Protein AF-A0AAU8XNT9-F1 (afdb_monomer_lite)

Structure (mmCIF, N/CA/C/O backbone):
data_AF-A0AAU8XNT9-F1
#
_entry.id   AF-A0AAU8XNT9-F1
#
loop_
_atom_site.group_PDB
_atom_site.id
_atom_site.type_symbol
_atom_site.label_atom_id
_atom_site.label_alt_id
_atom_site.label_comp_id
_atom_site.label_asym_id
_atom_site.label_entity_id
_atom_site.label_seq_id
_atom_site.pdbx_PDB_ins_code
_atom_site.Cartn_x
_atom_site.Cartn_y
_atom_site.Cartn_z
_atom_site.occupancy
_atom_site.B_iso_or_equiv
_atom_site.auth_seq_id
_atom_site.auth_comp_id
_atom_site.auth_asym_id
_atom_site.auth_atom_id
_atom_site.pdbx_PDB_model_num
ATOM 1 N N . MET A 1 1 ? 5.528 27.886 -29.250 1.00 54.94 1 MET A N 1
ATOM 2 C CA . MET A 1 1 ? 6.694 27.036 -28.929 1.00 54.94 1 MET A CA 1
ATOM 3 C C . MET A 1 1 ? 6.339 25.604 -29.293 1.00 54.94 1 MET A C 1
ATOM 5 O O . MET A 1 1 ? 5.223 25.211 -28.968 1.00 54.94 1 MET A O 1
ATOM 9 N N . PRO A 1 2 ? 7.185 24.862 -30.024 1.00 61.12 2 PRO A N 1
ATOM 10 C CA . PRO A 1 2 ? 6.891 23.468 -30.343 1.00 61.12 2 PRO A CA 1
ATOM 11 C C . PRO A 1 2 ? 6.783 22.641 -29.053 1.00 61.12 2 PRO A C 1
ATOM 13 O O . PRO A 1 2 ? 7.570 22.830 -28.127 1.00 61.12 2 PRO A O 1
ATOM 16 N N . ASN A 1 3 ? 5.782 21.759 -28.991 1.00 76.44 3 ASN A N 1
ATOM 17 C CA . ASN A 1 3 ? 5.589 20.823 -27.884 1.00 76.44 3 ASN A CA 1
ATOM 18 C C . ASN A 1 3 ? 6.827 19.908 -27.780 1.00 76.44 3 ASN A C 1
ATOM 20 O O . ASN A 1 3 ? 7.344 19.455 -28.805 1.00 76.44 3 ASN A O 1
ATOM 24 N N . GLN A 1 4 ? 7.315 19.646 -26.563 1.00 70.81 4 GLN A N 1
ATOM 25 C CA . GLN A 1 4 ? 8.509 18.822 -26.326 1.00 70.81 4 GLN A CA 1
ATOM 26 C C . GLN A 1 4 ? 8.390 17.442 -26.988 1.00 70.81 4 GLN A C 1
ATOM 28 O O . GLN A 1 4 ? 9.361 16.943 -27.552 1.00 70.81 4 GLN A O 1
ATOM 33 N N . GLU A 1 5 ? 7.189 16.862 -27.014 1.00 70.19 5 GLU A N 1
ATOM 34 C CA . GLU A 1 5 ? 6.927 15.593 -27.702 1.00 70.19 5 GLU A CA 1
ATOM 35 C C . GLU A 1 5 ? 7.179 15.664 -29.213 1.00 70.19 5 GLU A C 1
ATOM 37 O O . GLU A 1 5 ? 7.707 14.722 -29.807 1.00 70.19 5 GLU A O 1
ATOM 42 N N . THR A 1 6 ? 6.835 16.788 -29.844 1.00 74.12 6 THR A N 1
ATOM 43 C CA . THR A 1 6 ? 7.053 17.002 -31.276 1.00 74.12 6 THR A CA 1
ATOM 44 C C . THR A 1 6 ? 8.546 17.087 -31.583 1.00 74.12 6 THR A C 1
ATOM 46 O O . THR A 1 6 ? 9.002 16.494 -32.556 1.00 74.12 6 THR A O 1
ATOM 49 N N . PHE A 1 7 ? 9.321 17.761 -30.728 1.00 79.19 7 PHE A N 1
ATOM 50 C CA . PHE A 1 7 ? 10.773 17.872 -30.880 1.00 79.19 7 PHE A CA 1
ATOM 51 C C . PHE A 1 7 ? 11.475 16.510 -30.744 1.00 79.19 7 PHE A C 1
ATOM 53 O O . PHE A 1 7 ? 12.279 16.140 -31.601 1.00 79.19 7 PHE A O 1
ATOM 60 N N . PHE A 1 8 ? 11.114 15.721 -29.726 1.00 73.56 8 PHE A N 1
ATOM 61 C CA . PHE A 1 8 ? 11.674 14.380 -29.522 1.00 73.56 8 PHE A CA 1
ATOM 62 C C . PHE A 1 8 ? 11.384 13.434 -30.691 1.00 73.56 8 PHE A C 1
ATOM 64 O O . PHE A 1 8 ? 12.275 12.705 -31.125 1.00 73.56 8 PHE A O 1
ATOM 71 N N . ARG A 1 9 ? 10.160 13.457 -31.234 1.00 72.50 9 ARG A N 1
ATOM 72 C CA . ARG A 1 9 ? 9.791 12.614 -32.383 1.00 72.50 9 ARG A CA 1
ATOM 73 C C . ARG A 1 9 ? 10.596 12.945 -33.636 1.00 72.50 9 ARG A C 1
ATOM 75 O O . ARG A 1 9 ? 11.012 12.030 -34.339 1.00 72.50 9 ARG A O 1
ATOM 82 N N . VAL A 1 10 ? 10.819 14.230 -33.909 1.00 79.19 10 VAL A N 1
ATOM 83 C CA . VAL A 1 10 ? 11.625 14.667 -35.060 1.00 79.19 10 VAL A CA 1
ATOM 84 C C . VAL A 1 10 ? 13.071 14.202 -34.895 1.00 79.19 10 VAL A C 1
ATOM 86 O O . VAL A 1 10 ? 13.599 13.535 -35.778 1.00 79.19 10 VAL A O 1
ATOM 89 N N . SER A 1 11 ? 13.657 14.428 -33.717 1.00 82.56 11 SER A N 1
ATOM 90 C CA . SER A 1 11 ? 15.035 14.027 -33.416 1.00 82.56 11 SER A CA 1
ATOM 91 C C . SER A 1 11 ? 15.273 12.512 -33.535 1.00 82.56 11 SER A C 1
ATOM 93 O O . SER A 1 11 ? 16.294 12.088 -34.075 1.00 82.56 11 SER A O 1
ATOM 95 N N . LEU A 1 12 ? 14.322 11.688 -33.081 1.00 82.88 12 LEU A N 1
ATOM 96 C CA . LEU A 1 12 ? 14.424 10.228 -33.166 1.00 82.88 12 LEU A CA 1
ATOM 97 C C . LEU A 1 12 ? 14.371 9.728 -34.619 1.00 82.88 12 LEU A C 1
ATOM 99 O O . LEU A 1 12 ? 15.148 8.859 -35.009 1.00 82.88 12 LEU A O 1
ATOM 103 N N . ASN A 1 13 ? 13.468 10.290 -35.425 1.00 86.06 13 ASN A N 1
ATOM 104 C CA . ASN A 1 13 ? 13.335 9.924 -36.834 1.00 86.06 13 ASN A CA 1
ATOM 105 C C . ASN A 1 13 ? 14.592 10.283 -37.632 1.00 86.06 13 ASN A C 1
ATOM 107 O O . ASN A 1 13 ? 15.006 9.512 -38.497 1.00 86.06 13 ASN A O 1
ATOM 111 N N . ASP A 1 14 ? 15.210 11.424 -37.333 1.00 90.31 14 ASP A N 1
ATOM 112 C CA . ASP A 1 14 ? 16.454 11.834 -37.982 1.00 90.31 14 ASP A CA 1
ATOM 113 C C . ASP A 1 14 ? 17.619 10.910 -37.594 1.00 90.31 14 ASP A C 1
ATOM 115 O O . ASP A 1 14 ? 18.394 10.509 -38.462 1.00 90.31 14 ASP A O 1
ATOM 119 N N . ALA A 1 15 ? 17.687 10.468 -36.334 1.00 86.75 15 ALA A N 1
ATOM 120 C CA . ALA A 1 15 ? 18.673 9.479 -35.896 1.00 86.75 15 ALA A CA 1
ATOM 121 C C . ALA A 1 15 ? 18.517 8.127 -36.620 1.00 86.75 15 ALA A C 1
ATOM 123 O O . ALA A 1 15 ? 19.509 7.560 -37.079 1.00 86.75 15 ALA A O 1
ATOM 124 N N . PHE A 1 16 ? 17.287 7.625 -36.787 1.00 89.00 16 PHE A N 1
ATOM 125 C CA . PHE A 1 16 ? 17.052 6.385 -37.539 1.00 89.00 16 PHE A CA 1
ATOM 126 C C . PHE A 1 16 ? 17.409 6.517 -39.019 1.00 89.00 16 PHE A C 1
ATOM 128 O O . PHE A 1 16 ? 18.066 5.630 -39.558 1.00 89.00 16 PHE A O 1
ATOM 135 N N . LYS A 1 17 ? 17.079 7.648 -39.654 1.00 91.62 17 LYS A N 1
ATOM 136 C CA . LYS A 1 17 ? 17.514 7.924 -41.031 1.00 91.62 17 LYS A CA 1
ATOM 137 C C . LYS A 1 17 ? 19.035 7.924 -41.157 1.00 91.62 17 LYS A C 1
ATOM 139 O O . LYS A 1 17 ? 19.561 7.372 -42.115 1.00 91.62 17 LYS A O 1
ATOM 144 N N . MET A 1 18 ? 19.752 8.512 -40.198 1.00 89.69 18 MET A N 1
ATOM 145 C CA . MET A 1 18 ? 21.216 8.472 -40.195 1.00 89.69 18 MET A CA 1
ATOM 146 C C . MET A 1 18 ? 21.750 7.040 -40.079 1.00 89.69 18 MET A C 1
ATOM 148 O O . MET A 1 18 ? 22.706 6.701 -40.773 1.00 89.69 18 MET A O 1
ATOM 152 N N . PHE A 1 19 ? 21.134 6.186 -39.254 1.00 90.38 19 PHE A N 1
ATOM 153 C CA . PHE A 1 19 ? 21.508 4.770 -39.194 1.00 90.38 19 PHE A CA 1
ATOM 154 C C . PHE A 1 19 ? 21.270 4.056 -40.525 1.00 90.38 19 PHE A C 1
ATOM 156 O O . PHE A 1 19 ? 22.151 3.323 -40.972 1.00 90.38 19 PHE A O 1
ATOM 163 N N . ASP A 1 20 ? 20.136 4.306 -41.180 1.00 92.00 20 ASP A N 1
ATOM 164 C CA . ASP A 1 20 ? 19.840 3.734 -42.494 1.00 92.00 20 ASP A CA 1
ATOM 165 C C . ASP A 1 20 ? 20.868 4.170 -43.547 1.00 92.00 20 ASP A C 1
ATOM 167 O O . ASP A 1 20 ? 21.328 3.340 -44.330 1.00 92.00 20 ASP A O 1
ATOM 171 N N . GLU A 1 21 ? 21.285 5.441 -43.545 1.00 93.44 21 GLU A N 1
ATOM 172 C CA . GLU A 1 21 ? 22.343 5.929 -44.439 1.00 93.44 21 GLU A CA 1
ATOM 173 C C . GLU A 1 21 ? 23.691 5.250 -44.162 1.00 93.44 21 GLU A C 1
ATOM 175 O O . GLU A 1 21 ? 24.340 4.782 -45.093 1.00 93.44 21 GLU A O 1
ATOM 180 N N . VAL A 1 22 ? 24.103 5.123 -42.897 1.00 90.94 22 VAL A N 1
ATOM 181 C CA . VAL A 1 22 ? 25.360 4.441 -42.527 1.00 90.94 22 VAL A CA 1
ATOM 182 C C . VAL A 1 22 ? 25.342 2.971 -42.956 1.00 90.94 22 VAL A C 1
ATOM 184 O O . VAL A 1 22 ? 26.336 2.462 -43.476 1.00 90.94 22 VAL A O 1
ATOM 187 N N . LEU A 1 23 ? 24.204 2.294 -42.804 1.00 94.25 23 LEU A N 1
ATOM 188 C CA . LEU A 1 23 ? 24.042 0.891 -43.183 1.00 94.25 23 LEU A CA 1
ATOM 189 C C . LEU A 1 23 ? 24.128 0.644 -44.694 1.00 94.25 23 LEU A C 1
ATOM 191 O O . LEU A 1 23 ? 24.441 -0.479 -45.089 1.00 94.25 23 LEU A O 1
ATOM 195 N N . LYS A 1 24 ? 23.907 1.662 -45.541 1.00 96.19 24 LYS A N 1
ATOM 196 C CA . LYS A 1 24 ? 24.163 1.547 -46.990 1.00 96.19 24 LYS A CA 1
ATOM 197 C C . LYS A 1 24 ? 25.647 1.351 -47.294 1.00 96.19 24 LYS A C 1
ATOM 199 O O . LYS A 1 24 ? 25.974 0.676 -48.265 1.00 96.19 24 LYS A O 1
ATOM 204 N N . TYR A 1 25 ? 26.524 1.938 -46.480 1.00 96.75 25 TYR A N 1
ATOM 205 C CA . TYR A 1 25 ? 27.975 1.872 -46.662 1.00 96.75 25 TYR A CA 1
ATOM 206 C C . TYR A 1 25 ? 28.627 0.735 -45.859 1.00 96.75 25 TYR A C 1
ATOM 208 O O . TYR A 1 25 ? 29.636 0.199 -46.307 1.00 96.75 25 TYR A O 1
ATOM 216 N N . PHE A 1 26 ? 28.042 0.345 -44.718 1.00 95.75 26 PHE A N 1
ATOM 217 C CA . PHE A 1 26 ? 28.592 -0.658 -43.789 1.00 95.75 26 PHE A CA 1
ATOM 218 C C . PHE A 1 26 ? 27.536 -1.697 -43.356 1.00 95.75 26 PHE A C 1
ATOM 220 O O . PHE A 1 26 ? 27.110 -1.723 -42.193 1.00 95.75 26 PHE A O 1
ATOM 227 N N . PRO A 1 27 ? 27.049 -2.552 -44.271 1.00 95.38 27 PRO A N 1
ATOM 228 C CA . PRO A 1 27 ? 25.962 -3.490 -43.981 1.00 95.38 27 PRO A CA 1
ATOM 229 C C . PRO A 1 27 ? 26.319 -4.541 -42.915 1.00 95.38 27 PRO A C 1
ATOM 231 O O . PRO A 1 27 ? 25.448 -4.986 -42.165 1.00 95.38 27 PRO A O 1
ATOM 234 N N . GLU A 1 28 ? 27.592 -4.919 -42.795 1.00 96.31 28 GLU A N 1
ATOM 235 C CA . GLU A 1 28 ? 28.113 -5.857 -41.794 1.00 96.31 28 GLU A CA 1
ATOM 236 C C . GLU A 1 28 ? 28.003 -5.331 -40.357 1.00 96.31 28 GLU A C 1
ATOM 238 O O . GLU A 1 28 ? 27.986 -6.114 -39.408 1.00 96.31 28 GLU A O 1
ATOM 243 N N . SER A 1 29 ? 27.856 -4.013 -40.190 1.00 93.25 29 SER A N 1
ATOM 244 C CA . SER A 1 29 ? 27.660 -3.377 -38.886 1.00 93.25 29 SER A CA 1
ATOM 245 C C . SER A 1 29 ? 26.226 -3.513 -38.362 1.00 93.25 29 SER A C 1
ATOM 247 O O . SER A 1 29 ? 25.973 -3.254 -37.185 1.00 93.25 29 SER A O 1
ATOM 249 N N . LYS A 1 30 ? 25.272 -3.962 -39.191 1.00 92.31 30 LYS A N 1
ATOM 250 C CA . LYS A 1 30 ? 23.857 -4.137 -38.820 1.00 92.31 30 LYS A CA 1
ATOM 251 C C . LYS A 1 30 ? 23.622 -4.926 -37.524 1.00 92.31 30 LYS A C 1
ATOM 253 O O . LYS A 1 30 ? 22.899 -4.407 -36.672 1.00 92.31 30 LYS A O 1
ATOM 258 N N . PRO A 1 31 ? 24.180 -6.136 -37.318 1.00 93.06 31 PRO A N 1
ATOM 259 C CA . PRO A 1 31 ? 23.990 -6.870 -36.067 1.00 93.06 31 PRO A CA 1
ATOM 260 C C . PRO A 1 31 ? 24.549 -6.120 -34.851 1.00 93.06 31 PRO A C 1
ATOM 262 O O . PRO A 1 31 ? 23.914 -6.116 -33.798 1.00 93.06 31 PRO A O 1
ATOM 265 N N . LEU A 1 32 ? 25.694 -5.444 -34.999 1.00 92.88 32 LEU A N 1
ATOM 266 C CA . LEU A 1 32 ? 26.316 -4.682 -33.916 1.00 92.88 32 LEU A CA 1
ATOM 267 C C . LEU A 1 32 ? 25.475 -3.455 -33.539 1.00 92.88 32 LEU A C 1
ATOM 269 O O . LEU A 1 32 ? 25.223 -3.220 -32.359 1.00 92.88 32 LEU A O 1
ATOM 273 N N . LEU A 1 33 ? 24.989 -2.711 -34.536 1.00 89.75 33 LEU A N 1
ATOM 274 C CA . LEU A 1 33 ? 24.100 -1.568 -34.331 1.00 89.75 33 LEU A CA 1
ATOM 275 C C . LEU A 1 33 ? 22.771 -1.997 -33.706 1.00 89.75 33 LEU A C 1
ATOM 277 O O . LEU A 1 33 ? 22.320 -1.376 -32.746 1.00 89.75 33 LEU A O 1
ATOM 281 N N . ALA A 1 34 ? 22.173 -3.091 -34.183 1.00 88.44 34 ALA A N 1
ATOM 282 C CA . ALA A 1 34 ? 20.947 -3.633 -33.605 1.00 88.44 34 ALA A CA 1
ATOM 283 C C . ALA A 1 34 ? 21.138 -4.032 -32.133 1.00 88.44 34 ALA A C 1
ATOM 285 O O . ALA A 1 34 ? 20.295 -3.705 -31.293 1.00 88.44 34 ALA A O 1
ATOM 286 N N . ALA A 1 35 ? 22.256 -4.685 -31.801 1.00 92.25 35 ALA A N 1
ATOM 287 C CA . ALA A 1 35 ? 22.592 -5.043 -30.426 1.00 92.25 35 ALA A CA 1
ATOM 288 C C . ALA A 1 35 ? 22.809 -3.801 -29.546 1.00 92.25 35 ALA A C 1
ATOM 290 O O . ALA A 1 35 ? 22.264 -3.732 -28.446 1.00 92.25 35 ALA A O 1
ATOM 291 N N . GLY A 1 36 ? 23.542 -2.798 -30.040 1.00 91.62 36 GLY A N 1
ATOM 292 C CA . GLY A 1 36 ? 23.795 -1.549 -29.319 1.00 91.62 36 GLY A CA 1
ATOM 293 C C . GLY A 1 36 ? 22.519 -0.751 -29.040 1.00 91.62 36 GLY A C 1
ATOM 294 O O . GLY A 1 36 ? 22.278 -0.353 -27.900 1.00 91.62 36 GLY A O 1
ATOM 295 N N . VAL A 1 37 ? 21.659 -0.579 -30.051 1.00 90.12 37 VAL A N 1
ATOM 296 C CA . VAL A 1 37 ? 20.360 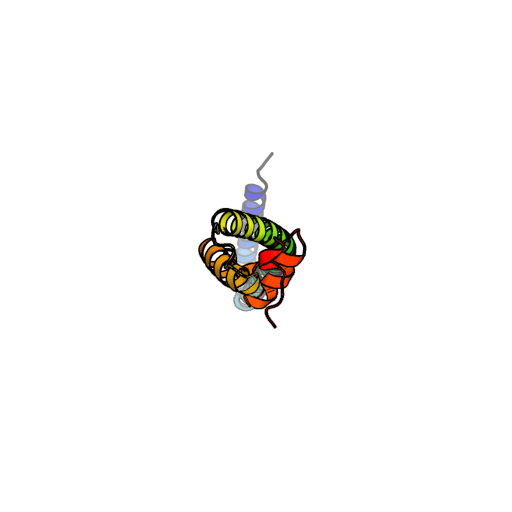0.098 -29.901 1.00 90.12 37 VAL A CA 1
ATOM 297 C C . VAL A 1 37 ? 19.461 -0.668 -28.934 1.00 90.12 37 VAL A C 1
ATOM 299 O O . VAL A 1 37 ? 18.870 -0.065 -28.040 1.00 90.12 37 VAL A O 1
ATOM 302 N N . SER A 1 38 ? 19.403 -1.997 -29.054 1.00 90.69 38 SER A N 1
ATOM 303 C CA . SER A 1 38 ? 18.635 -2.833 -28.124 1.00 90.69 38 SER A CA 1
ATOM 304 C C . SER A 1 38 ? 19.145 -2.674 -26.693 1.00 90.69 38 SER A C 1
ATOM 306 O O . SER A 1 38 ? 18.349 -2.440 -25.788 1.00 90.69 38 SER A O 1
ATOM 308 N N . GLY A 1 39 ? 20.464 -2.723 -26.482 1.00 94.38 39 GLY A N 1
ATOM 309 C CA . GLY A 1 39 ? 21.085 -2.518 -25.174 1.00 94.38 39 GLY A CA 1
ATOM 310 C C . GLY A 1 39 ? 20.753 -1.152 -24.571 1.00 94.38 39 GLY A C 1
ATOM 311 O O . GLY A 1 39 ? 20.397 -1.071 -23.396 1.00 94.38 39 GLY A O 1
ATOM 312 N N . LEU A 1 40 ? 20.783 -0.089 -25.378 1.00 92.06 40 LEU A N 1
ATOM 313 C CA . LEU A 1 40 ? 20.419 1.259 -24.939 1.00 92.06 40 LEU A CA 1
ATOM 314 C C . LEU A 1 40 ? 18.937 1.363 -24.549 1.00 92.06 40 LEU A C 1
ATOM 316 O O . LEU A 1 40 ? 18.608 1.960 -23.520 1.00 92.06 40 LEU A O 1
ATOM 320 N N . ILE A 1 41 ? 18.042 0.766 -25.343 1.00 91.44 41 ILE A N 1
ATOM 321 C CA . ILE A 1 41 ? 16.607 0.713 -25.038 1.00 91.44 41 ILE A CA 1
ATOM 322 C C . ILE A 1 41 ? 16.386 -0.045 -23.729 1.00 91.44 41 ILE A C 1
ATOM 324 O O . ILE A 1 41 ? 15.725 0.481 -22.833 1.00 91.44 41 ILE A O 1
ATOM 328 N N . PHE A 1 42 ? 16.980 -1.232 -23.579 1.00 92.94 42 PHE A N 1
ATOM 329 C CA . PHE A 1 42 ? 16.874 -2.022 -22.353 1.00 92.94 42 PHE A CA 1
ATOM 330 C C . PHE A 1 42 ? 17.389 -1.256 -21.137 1.00 92.94 42 PHE A C 1
ATOM 332 O O . PHE A 1 42 ? 16.687 -1.194 -20.132 1.00 92.94 42 PHE A O 1
ATOM 339 N N . ALA A 1 43 ? 18.556 -0.615 -21.231 1.00 92.81 43 ALA A N 1
ATOM 340 C CA . ALA A 1 43 ? 19.111 0.183 -20.141 1.00 92.81 43 ALA A CA 1
ATOM 341 C C . ALA A 1 43 ? 18.185 1.346 -19.752 1.00 92.81 43 ALA A C 1
ATOM 343 O O . ALA A 1 43 ? 17.941 1.580 -18.568 1.00 92.81 43 ALA A O 1
ATOM 344 N N . THR A 1 44 ? 17.615 2.037 -20.742 1.00 93.19 44 THR A N 1
ATOM 345 C CA . THR A 1 44 ? 16.711 3.172 -20.509 1.00 93.19 44 THR A CA 1
ATOM 346 C C . THR A 1 44 ? 15.400 2.722 -19.866 1.00 93.19 44 THR A C 1
ATOM 348 O O . THR A 1 44 ? 14.946 3.329 -18.897 1.00 93.19 44 THR A O 1
ATOM 351 N N . VAL A 1 45 ? 14.788 1.650 -20.379 1.00 92.88 45 VAL A N 1
ATOM 352 C CA . VAL A 1 45 ? 13.543 1.092 -19.830 1.00 92.88 45 VAL A CA 1
ATOM 353 C C . VAL A 1 45 ? 13.777 0.555 -18.423 1.00 92.88 45 VAL A C 1
ATOM 355 O O . VAL A 1 45 ? 13.005 0.872 -17.523 1.00 92.88 45 VAL A O 1
ATOM 358 N N . HIS A 1 46 ? 14.860 -0.193 -18.210 1.00 91.50 46 HIS A N 1
ATOM 359 C CA . HIS A 1 46 ? 15.208 -0.737 -16.902 1.00 91.50 46 HIS A CA 1
ATOM 360 C C . HIS A 1 46 ? 15.447 0.372 -15.873 1.00 91.50 46 HIS A C 1
ATOM 362 O O . HIS A 1 46 ? 14.927 0.298 -14.765 1.00 91.50 46 HIS A O 1
ATOM 368 N N . ASN A 1 47 ? 16.184 1.429 -16.231 1.00 93.31 47 ASN A N 1
ATOM 369 C CA . ASN A 1 47 ? 16.406 2.559 -15.331 1.00 93.31 47 ASN A CA 1
ATOM 370 C C . ASN A 1 47 ? 15.092 3.269 -14.969 1.00 93.31 47 ASN A C 1
ATOM 372 O O . ASN A 1 47 ? 14.825 3.492 -13.791 1.00 93.31 47 ASN A O 1
ATOM 376 N N . LYS A 1 48 ? 14.232 3.550 -15.958 1.00 92.56 48 LYS A N 1
ATOM 377 C CA . LYS A 1 48 ? 12.912 4.148 -15.703 1.00 92.56 48 LYS A CA 1
ATOM 378 C C . LYS A 1 48 ? 12.030 3.262 -14.831 1.00 92.56 48 LYS A C 1
ATOM 380 O O . LYS A 1 48 ? 11.338 3.777 -13.958 1.00 92.56 48 LYS A O 1
ATOM 385 N N . LEU A 1 49 ? 12.060 1.950 -15.058 1.00 92.94 49 LEU A N 1
ATOM 386 C CA . LEU A 1 49 ? 11.317 0.988 -14.254 1.00 92.94 49 LEU A CA 1
ATOM 387 C C . LEU A 1 49 ? 11.821 0.975 -12.807 1.00 92.94 49 LEU A C 1
ATOM 389 O O . LEU A 1 49 ? 11.009 1.059 -11.895 1.00 92.94 49 LEU A O 1
ATOM 393 N N . ALA A 1 50 ? 13.139 0.945 -12.596 1.00 93.19 50 ALA A N 1
ATOM 394 C CA . ALA A 1 50 ? 13.736 0.990 -11.263 1.00 93.19 50 ALA A CA 1
ATOM 395 C C . ALA A 1 50 ? 13.324 2.257 -10.494 1.00 93.19 50 ALA A C 1
ATOM 397 O O . ALA A 1 50 ? 12.864 2.159 -9.359 1.00 93.19 50 ALA A O 1
ATOM 398 N N . VAL A 1 51 ? 13.394 3.427 -11.140 1.00 94.50 51 VAL A N 1
ATOM 399 C CA . VAL A 1 51 ? 12.955 4.702 -10.545 1.00 94.50 51 VAL A CA 1
ATOM 400 C C . VAL A 1 51 ? 11.457 4.682 -10.224 1.00 94.50 51 VAL A C 1
ATOM 402 O O . VAL A 1 51 ? 11.051 5.107 -9.146 1.00 94.50 51 VAL A O 1
ATOM 405 N N . ALA A 1 52 ? 10.619 4.171 -11.130 1.00 93.12 52 ALA A N 1
ATOM 406 C CA . ALA A 1 52 ? 9.180 4.067 -10.891 1.00 93.12 52 ALA A CA 1
ATOM 407 C C . ALA A 1 52 ? 8.856 3.135 -9.709 1.00 93.12 52 ALA A C 1
ATOM 409 O O . ALA A 1 52 ? 7.987 3.455 -8.898 1.00 93.12 52 ALA A O 1
ATOM 410 N N . CYS A 1 53 ? 9.571 2.013 -9.580 1.00 92.12 53 CYS A N 1
ATOM 411 C CA . CYS A 1 53 ? 9.442 1.106 -8.442 1.00 92.12 53 CYS A CA 1
ATOM 412 C C . CYS A 1 53 ? 9.846 1.777 -7.123 1.00 92.12 53 CYS A C 1
ATOM 414 O O . CYS A 1 53 ? 9.110 1.662 -6.146 1.00 92.12 53 CYS A O 1
ATOM 416 N N . GLU A 1 54 ? 10.959 2.514 -7.100 1.00 94.00 54 GLU A N 1
ATOM 417 C CA . GLU A 1 54 ? 11.417 3.241 -5.910 1.00 94.00 54 GLU A CA 1
ATOM 418 C C . GLU A 1 54 ? 10.400 4.305 -5.470 1.00 94.00 54 GLU A C 1
ATOM 420 O O . GLU A 1 54 ? 10.045 4.388 -4.293 1.00 94.00 54 GLU A O 1
ATOM 425 N N . ILE A 1 55 ? 9.851 5.076 -6.416 1.00 92.56 55 ILE A N 1
ATOM 426 C CA . ILE A 1 55 ? 8.794 6.056 -6.130 1.00 92.56 55 ILE A CA 1
ATOM 427 C C . ILE A 1 55 ? 7.562 5.362 -5.538 1.00 92.56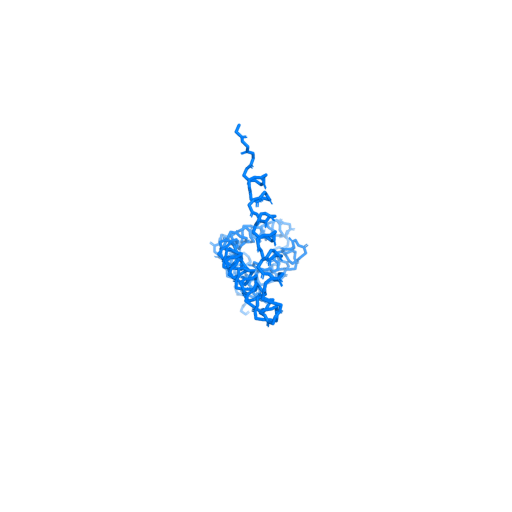 55 ILE A C 1
ATOM 429 O O . ILE A 1 55 ? 7.050 5.804 -4.508 1.00 92.56 55 ILE A O 1
ATOM 433 N N . ALA A 1 56 ? 7.111 4.259 -6.142 1.00 90.00 56 ALA A N 1
ATOM 434 C CA . ALA A 1 56 ? 5.963 3.504 -5.647 1.00 90.00 56 ALA A CA 1
ATOM 435 C C . ALA A 1 56 ? 6.198 2.955 -4.228 1.00 90.00 56 ALA A C 1
ATOM 437 O O . ALA A 1 56 ? 5.285 2.958 -3.399 1.00 90.00 56 ALA A O 1
ATOM 438 N N . GLU A 1 57 ? 7.419 2.519 -3.913 1.00 88.25 57 GLU A N 1
ATOM 439 C CA . GLU A 1 57 ? 7.786 2.057 -2.575 1.00 88.25 57 GLU A CA 1
ATOM 440 C C . GLU A 1 57 ? 7.794 3.203 -1.552 1.00 88.25 57 GLU A C 1
ATOM 442 O O . GLU A 1 57 ? 7.233 3.065 -0.459 1.00 88.25 57 GLU A O 1
ATOM 447 N N . ILE A 1 58 ? 8.334 4.369 -1.918 1.00 87.75 58 ILE A N 1
ATOM 448 C CA . ILE A 1 58 ? 8.296 5.574 -1.080 1.00 87.75 58 ILE A CA 1
ATOM 449 C C . ILE A 1 58 ? 6.847 5.988 -0.807 1.00 87.75 58 ILE A C 1
ATOM 451 O O . ILE A 1 58 ? 6.481 6.239 0.343 1.00 87.75 58 ILE A O 1
ATOM 455 N N . GLU A 1 59 ? 5.996 6.033 -1.827 1.00 83.94 59 GLU A N 1
ATOM 456 C CA . GLU A 1 59 ? 4.582 6.370 -1.663 1.00 83.94 59 GLU A CA 1
ATOM 457 C C . GLU A 1 59 ? 3.852 5.351 -0.788 1.00 83.94 59 GLU A C 1
ATOM 459 O O . GLU A 1 59 ? 3.133 5.739 0.138 1.00 83.94 59 GLU A O 1
ATOM 464 N N . ARG A 1 60 ? 4.103 4.053 -0.993 1.00 78.38 60 ARG A N 1
ATOM 465 C CA . ARG A 1 60 ? 3.547 2.985 -0.156 1.00 78.38 60 ARG A CA 1
ATOM 466 C C . ARG A 1 60 ? 3.977 3.136 1.303 1.00 78.38 60 ARG A C 1
ATOM 468 O O . ARG A 1 60 ? 3.134 3.062 2.197 1.00 78.38 60 ARG A O 1
ATOM 475 N N . SER A 1 61 ? 5.258 3.411 1.554 1.00 74.75 61 SER A N 1
ATOM 476 C CA . SER A 1 61 ? 5.791 3.610 2.908 1.00 74.75 61 SER A CA 1
ATOM 477 C C . SER A 1 61 ? 5.192 4.832 3.614 1.00 74.75 61 SER A C 1
ATOM 479 O O . SER A 1 61 ? 5.034 4.814 4.832 1.00 74.75 61 SER A O 1
ATOM 481 N N . ARG A 1 62 ? 4.783 5.868 2.866 1.00 80.19 62 ARG A N 1
ATOM 482 C CA . ARG A 1 62 ? 4.058 7.040 3.392 1.00 80.19 62 ARG A CA 1
ATOM 483 C C . ARG A 1 62 ? 2.565 6.773 3.591 1.00 80.19 62 ARG A C 1
ATOM 485 O O . ARG A 1 62 ? 1.968 7.291 4.536 1.00 80.19 62 ARG A O 1
ATOM 492 N N . ALA A 1 63 ? 1.955 5.966 2.725 1.00 77.06 63 ALA A N 1
ATOM 493 C CA . ALA A 1 63 ? 0.536 5.635 2.791 1.00 77.06 63 ALA A CA 1
ATOM 494 C C . ALA A 1 63 ? 0.207 4.692 3.959 1.00 77.06 63 ALA A C 1
ATOM 496 O O . ALA A 1 63 ? -0.824 4.877 4.607 1.00 77.06 63 ALA A O 1
ATOM 497 N N . ILE A 1 64 ? 1.084 3.730 4.279 1.00 76.38 64 ILE A N 1
ATOM 498 C CA . ILE A 1 64 ? 0.863 2.757 5.364 1.00 76.38 64 ILE A CA 1
ATOM 499 C C . ILE A 1 64 ? 0.635 3.445 6.727 1.00 76.38 64 ILE A C 1
ATOM 501 O O . ILE A 1 64 ? -0.386 3.157 7.354 1.00 76.38 64 ILE A O 1
ATOM 505 N N . PRO A 1 65 ? 1.486 4.380 7.204 1.00 81.38 65 PRO A N 1
ATOM 506 C CA . PRO A 1 65 ? 1.254 5.097 8.458 1.00 81.38 65 PRO A CA 1
ATOM 507 C C . PRO A 1 65 ? -0.075 5.851 8.479 1.00 81.38 65 PRO A C 1
ATOM 509 O O . PRO A 1 65 ? -0.784 5.813 9.484 1.00 81.38 65 PRO A O 1
ATOM 512 N N . LYS A 1 66 ? -0.442 6.495 7.363 1.00 85.38 66 LYS A N 1
ATOM 513 C CA . LYS A 1 66 ? -1.700 7.240 7.243 1.00 85.38 66 LYS A CA 1
ATOM 514 C C . LYS A 1 66 ? -2.908 6.304 7.302 1.00 85.38 66 LYS A C 1
ATOM 516 O O . LYS A 1 66 ? -3.823 6.543 8.086 1.00 85.38 66 LYS A O 1
ATOM 521 N N . ARG A 1 67 ? -2.892 5.215 6.528 1.00 87.69 67 ARG A N 1
ATOM 522 C CA . ARG A 1 67 ? -3.973 4.217 6.499 1.00 87.69 67 ARG A CA 1
ATOM 523 C C . ARG A 1 67 ? -4.097 3.506 7.848 1.00 87.69 67 ARG A C 1
ATOM 525 O O . ARG A 1 67 ? -5.206 3.295 8.317 1.00 87.69 67 ARG A O 1
ATOM 532 N N . LYS A 1 68 ? -2.976 3.238 8.525 1.00 88.94 68 LYS A N 1
ATOM 533 C CA . LYS A 1 68 ? -2.939 2.703 9.895 1.00 88.94 68 LYS A CA 1
ATOM 534 C C . LYS A 1 68 ? -3.529 3.669 10.922 1.00 88.94 68 LYS A C 1
ATOM 536 O O . LYS A 1 68 ? -4.273 3.232 11.793 1.00 88.94 68 LYS A O 1
ATOM 541 N N . ALA A 1 69 ? -3.230 4.964 10.829 1.00 89.62 69 ALA A N 1
ATOM 542 C CA . ALA A 1 69 ? -3.848 5.970 11.692 1.00 89.62 69 ALA A CA 1
ATOM 543 C C . ALA A 1 69 ? -5.367 6.038 11.466 1.00 89.62 69 ALA A C 1
ATOM 545 O O . ALA A 1 69 ? -6.128 5.993 12.427 1.00 89.62 69 ALA A O 1
ATOM 546 N N . MET A 1 70 ? -5.815 6.033 10.206 1.00 91.75 70 MET A N 1
ATOM 547 C CA . MET A 1 70 ? -7.243 5.965 9.870 1.00 91.75 70 MET A CA 1
ATOM 548 C C . MET A 1 70 ? -7.905 4.687 10.398 1.00 91.75 70 MET A C 1
ATOM 550 O O . MET A 1 70 ? -8.984 4.762 10.978 1.00 91.75 70 MET A O 1
ATOM 554 N N . ALA A 1 71 ? -7.246 3.532 10.265 1.00 93.50 71 ALA A N 1
ATOM 555 C CA . ALA A 1 71 ? -7.734 2.262 10.797 1.00 93.50 71 ALA A CA 1
ATOM 556 C C . ALA A 1 71 ? -7.871 2.302 12.325 1.00 93.50 71 ALA A C 1
ATOM 558 O O . ALA A 1 71 ? -8.848 1.791 12.859 1.00 93.50 71 ALA A O 1
ATOM 559 N N . LYS A 1 72 ? -6.930 2.938 13.038 1.00 93.56 72 LYS A N 1
ATOM 560 C CA . LYS A 1 72 ? -7.014 3.138 14.494 1.00 93.56 72 LYS A CA 1
ATOM 561 C C . LYS A 1 72 ? -8.205 4.006 14.896 1.00 93.56 72 LYS A C 1
ATOM 563 O O . LYS A 1 72 ? -8.929 3.640 15.818 1.00 93.56 72 LYS A O 1
ATOM 568 N N . GLU A 1 73 ? -8.416 5.127 14.207 1.00 93.81 73 GLU A N 1
ATOM 569 C CA . GLU A 1 73 ? -9.581 5.988 14.451 1.00 93.81 73 GLU A CA 1
ATOM 570 C C . GLU A 1 73 ? -10.882 5.226 14.205 1.00 93.81 73 GLU A C 1
ATOM 572 O O . GLU A 1 73 ? -11.752 5.181 15.074 1.00 93.81 73 GLU A O 1
ATOM 577 N N . ARG A 1 74 ? -10.978 4.550 13.054 1.00 95.00 74 ARG A N 1
ATOM 578 C CA . ARG A 1 74 ? -12.163 3.783 12.672 1.00 95.00 74 ARG A CA 1
ATOM 579 C C . ARG A 1 74 ? -12.437 2.634 13.640 1.00 95.00 7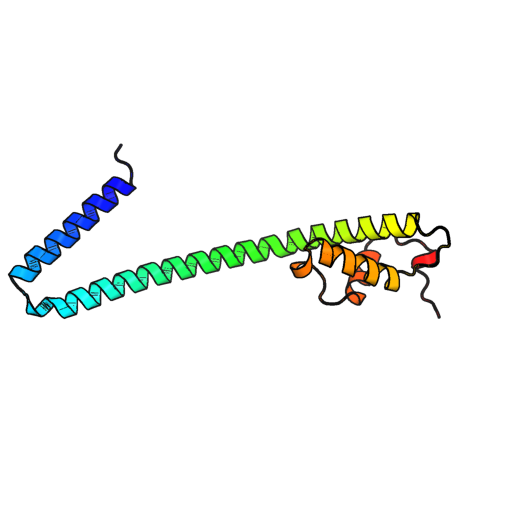4 ARG A C 1
ATOM 581 O O . ARG A 1 74 ? -13.580 2.460 14.056 1.00 95.00 74 ARG A O 1
ATOM 588 N N . ALA A 1 75 ? -11.394 1.918 14.064 1.00 94.81 75 ALA A N 1
ATOM 589 C CA . ALA A 1 75 ? -11.481 0.867 15.074 1.00 94.81 75 ALA A CA 1
ATOM 590 C C . ALA A 1 75 ? -12.134 1.376 16.362 1.00 94.81 75 ALA A C 1
ATOM 592 O O . ALA A 1 75 ? -12.996 0.709 16.932 1.00 94.81 75 ALA A O 1
ATOM 593 N N . TRP A 1 76 ? -11.730 2.565 16.815 1.00 95.06 76 TRP A N 1
ATOM 594 C CA . TRP A 1 76 ? -12.264 3.148 18.036 1.00 95.06 76 TRP A CA 1
ATOM 595 C C . TRP A 1 76 ? -13.709 3.619 17.874 1.00 95.06 76 TRP A C 1
ATOM 597 O O . TRP A 1 76 ? -14.517 3.374 18.766 1.00 95.06 76 TRP A O 1
ATOM 607 N N . THR A 1 77 ? -14.058 4.233 16.740 1.00 95.12 77 THR A N 1
ATOM 608 C CA . THR A 1 77 ? -15.447 4.608 16.434 1.00 95.12 77 THR A CA 1
ATOM 609 C C . THR A 1 77 ? -16.372 3.393 16.494 1.00 95.12 77 THR A C 1
ATOM 611 O O . THR A 1 77 ? -17.361 3.424 17.220 1.00 95.12 77 THR A O 1
ATOM 614 N N . ILE A 1 78 ? -16.002 2.293 15.828 1.00 94.75 78 ILE A N 1
ATOM 615 C CA . ILE A 1 78 ? -16.788 1.050 15.830 1.00 94.75 78 ILE A CA 1
ATOM 616 C C . ILE A 1 78 ? -16.894 0.476 17.249 1.00 94.75 78 ILE A C 1
ATOM 618 O O . ILE A 1 78 ? -17.975 0.081 17.683 1.00 94.75 78 ILE A O 1
ATOM 622 N N . ALA A 1 79 ? -15.781 0.427 17.988 1.00 94.81 79 ALA A N 1
ATOM 623 C CA . ALA A 1 79 ? -15.778 -0.095 19.353 1.00 94.81 79 ALA A CA 1
ATOM 624 C C . ALA A 1 79 ? -16.699 0.713 20.275 1.00 94.81 79 ALA A C 1
ATOM 626 O O . ALA A 1 79 ? -17.444 0.137 21.066 1.00 94.81 79 ALA A O 1
ATOM 627 N N . LYS A 1 80 ? -16.667 2.044 20.151 1.00 94.00 80 LYS A N 1
ATOM 628 C CA . LYS A 1 80 ? -17.518 2.951 20.918 1.00 94.00 80 LYS A CA 1
ATOM 629 C C . LYS A 1 80 ? -18.995 2.715 20.609 1.00 94.00 80 LYS A C 1
ATOM 631 O O . LYS A 1 80 ? -19.758 2.487 21.540 1.00 94.00 80 LYS A O 1
ATOM 636 N N . GLU A 1 81 ? -19.368 2.694 19.331 1.00 93.94 81 GLU A N 1
ATOM 637 C CA . GLU A 1 81 ? -20.748 2.434 18.896 1.00 93.94 81 GLU A CA 1
ATOM 638 C C . GLU A 1 81 ? -21.262 1.088 19.429 1.00 93.94 81 GLU A C 1
ATOM 640 O O . GLU A 1 81 ? -22.377 0.996 19.941 1.00 93.94 81 GLU A O 1
ATOM 645 N N . GLN A 1 82 ? -20.434 0.040 19.382 1.00 93.88 82 GLN A N 1
ATOM 646 C CA . GLN A 1 82 ? -20.833 -1.270 19.891 1.00 93.88 82 GLN A CA 1
ATOM 647 C C . GLN A 1 82 ? -20.917 -1.342 21.418 1.00 93.88 82 GLN A C 1
ATOM 649 O O . GLN A 1 82 ? -21.793 -2.034 21.930 1.00 93.88 82 GLN A O 1
ATOM 654 N N . TRP A 1 83 ? -20.044 -0.655 22.160 1.00 93.06 83 TRP A N 1
ATOM 655 C CA . TRP A 1 83 ? -20.164 -0.582 23.621 1.00 93.06 83 TRP A CA 1
ATOM 656 C C . TRP A 1 83 ? -21.360 0.258 24.066 1.00 93.06 83 TRP A C 1
ATOM 658 O O . TRP A 1 83 ? -21.990 -0.072 25.065 1.00 93.06 83 TRP A O 1
ATOM 668 N N . GLU A 1 84 ? -21.691 1.324 23.338 1.00 91.50 84 GLU A N 1
ATOM 669 C CA . GLU A 1 84 ? -22.892 2.124 23.596 1.00 91.50 84 GLU A CA 1
ATOM 670 C C . GLU A 1 84 ? -24.170 1.317 23.321 1.00 91.50 84 GLU A C 1
ATOM 672 O O . GLU A 1 84 ? -25.142 1.430 24.069 1.00 91.50 84 GLU A O 1
ATOM 677 N N . ALA A 1 85 ? -24.151 0.449 22.305 1.00 91.75 85 ALA A N 1
ATOM 678 C CA . ALA A 1 85 ? -25.243 -0.480 22.018 1.00 91.75 85 ALA A CA 1
ATOM 679 C C . ALA A 1 85 ? -25.327 -1.661 23.012 1.00 91.75 85 ALA A C 1
ATOM 681 O O . ALA A 1 85 ? -26.390 -2.269 23.165 1.00 91.75 85 ALA A O 1
ATOM 682 N N . ASP A 1 86 ? -24.234 -1.990 23.708 1.00 90.81 86 ASP A N 1
ATOM 683 C CA . ASP A 1 86 ? -24.157 -3.066 24.703 1.00 90.81 86 ASP A CA 1
ATOM 684 C C . ASP A 1 86 ? -24.765 -2.652 26.050 1.00 90.81 86 ASP A C 1
ATOM 686 O O . ASP A 1 86 ? -24.091 -2.455 27.064 1.00 90.81 86 ASP A O 1
ATOM 690 N N . THR A 1 87 ? -26.091 -2.541 26.064 1.00 88.88 87 THR A N 1
ATOM 691 C CA . THR A 1 87 ? -26.867 -2.198 27.265 1.00 88.88 87 THR A CA 1
ATOM 692 C C . THR A 1 87 ? -26.666 -3.189 28.418 1.00 88.88 87 THR A C 1
ATOM 694 O O . THR A 1 87 ? -26.727 -2.797 29.585 1.00 88.88 87 THR A O 1
ATOM 697 N N . GLU A 1 88 ? -26.357 -4.452 28.112 1.00 89.31 88 GLU A N 1
ATOM 698 C CA . GLU A 1 88 ? -26.085 -5.504 29.095 1.00 89.31 88 GLU A CA 1
ATOM 699 C C . GLU A 1 88 ? -24.649 -5.460 29.650 1.00 89.31 88 GLU A C 1
ATOM 701 O O . GLU A 1 88 ? -24.355 -6.149 30.632 1.00 89.31 88 GLU A O 1
ATOM 706 N N . LYS A 1 89 ? -23.765 -4.634 29.066 1.00 87.38 89 LYS A N 1
ATOM 707 C CA . LYS A 1 89 ? -22.359 -4.439 29.467 1.00 87.38 89 LYS A CA 1
ATOM 708 C C . LYS A 1 89 ? -21.562 -5.746 29.525 1.00 87.38 89 LYS A C 1
ATOM 710 O O . LYS A 1 89 ? -20.734 -5.946 30.424 1.00 87.38 89 LYS A O 1
ATOM 715 N N . LYS A 1 90 ? -21.829 -6.656 28.587 1.00 88.88 90 LYS A N 1
ATOM 716 C CA . LYS A 1 90 ? -21.215 -7.990 28.524 1.00 88.88 90 LYS A CA 1
ATOM 717 C C . LYS A 1 90 ? -19.951 -8.029 27.671 1.00 88.88 90 LYS A C 1
ATOM 719 O O . LYS A 1 90 ? -19.071 -8.841 27.958 1.00 88.88 90 LYS A O 1
ATOM 724 N N . ILE A 1 91 ? -19.835 -7.162 26.667 1.00 90.06 91 ILE A N 1
ATOM 725 C CA . ILE A 1 91 ? -18.774 -7.227 25.664 1.00 90.06 91 ILE A CA 1
ATOM 726 C C . ILE A 1 91 ? -17.454 -6.748 26.268 1.00 90.06 91 ILE A C 1
ATOM 728 O O . ILE A 1 91 ? -17.235 -5.567 26.557 1.00 90.06 91 ILE A O 1
ATOM 732 N N . ARG A 1 92 ? -16.519 -7.686 26.422 1.00 90.75 92 ARG A N 1
ATOM 733 C CA . ARG A 1 92 ? -15.163 -7.390 26.902 1.00 90.75 92 ARG A CA 1
ATOM 734 C C . ARG A 1 92 ? -14.291 -6.835 25.782 1.00 90.75 92 ARG A C 1
ATOM 736 O O . ARG A 1 92 ? -14.552 -7.044 24.603 1.00 90.75 92 ARG A O 1
ATOM 743 N N . VAL A 1 93 ? -13.195 -6.169 26.150 1.00 91.25 93 VAL A N 1
ATOM 744 C CA . VAL A 1 93 ? -12.273 -5.566 25.170 1.00 91.25 93 VAL A CA 1
ATOM 745 C C . VAL A 1 93 ? -11.668 -6.575 24.181 1.00 91.25 93 VAL A C 1
ATOM 747 O O . VAL A 1 93 ? -11.403 -6.212 23.042 1.00 91.25 93 VAL A O 1
ATOM 750 N N . SER A 1 94 ? -11.464 -7.834 24.586 1.00 90.38 94 SER A N 1
ATOM 751 C CA . SER A 1 94 ? -10.977 -8.898 23.696 1.00 90.38 94 SER A CA 1
ATOM 752 C C . SER A 1 94 ? -12.010 -9.268 22.634 1.00 90.38 94 SER A C 1
ATOM 754 O O . SER A 1 94 ? -11.689 -9.288 21.454 1.00 90.38 94 SER A O 1
ATOM 756 N N . GLU A 1 95 ? -13.262 -9.469 23.041 1.00 91.94 95 GLU A N 1
ATOM 757 C CA . GLU A 1 95 ? -14.363 -9.769 22.120 1.00 91.94 95 GLU A CA 1
ATOM 758 C C . GLU A 1 95 ? -14.665 -8.578 21.208 1.00 91.94 95 GLU A C 1
ATOM 760 O O . GLU A 1 95 ? -14.936 -8.749 20.020 1.00 91.94 95 GLU A O 1
ATOM 765 N N . MET A 1 96 ? -14.573 -7.357 21.746 1.00 94.19 96 MET A N 1
ATOM 766 C CA . MET A 1 96 ? -14.704 -6.140 20.952 1.00 94.19 96 MET A CA 1
ATOM 767 C C . MET A 1 96 ? -13.620 -6.068 19.878 1.00 94.19 96 MET A 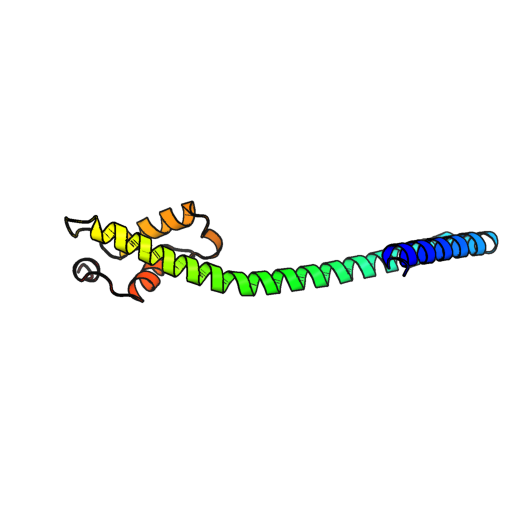C 1
ATOM 769 O O . MET A 1 96 ? -13.919 -5.754 18.731 1.00 94.19 96 MET A O 1
ATOM 773 N N . ALA A 1 97 ? -12.372 -6.400 20.222 1.00 93.81 97 ALA A N 1
ATOM 774 C CA . ALA A 1 97 ? -11.280 -6.420 19.259 1.00 93.81 97 ALA A CA 1
ATOM 775 C C . ALA A 1 97 ? -11.546 -7.407 18.115 1.00 93.81 97 ALA A C 1
ATOM 777 O O . ALA A 1 97 ? -11.325 -7.045 16.965 1.00 93.81 97 ALA A O 1
ATOM 778 N N . ASP A 1 98 ? -12.090 -8.595 18.392 1.00 94.12 98 ASP A N 1
ATOM 779 C CA . ASP A 1 98 ? -12.455 -9.562 17.348 1.00 94.12 98 ASP A CA 1
ATOM 780 C C . ASP A 1 98 ? -13.578 -9.051 16.435 1.00 94.12 98 ASP A C 1
ATOM 782 O O . ASP A 1 98 ? -13.512 -9.210 15.213 1.00 94.12 98 ASP A O 1
ATOM 786 N N . LYS A 1 99 ? -14.608 -8.411 17.005 1.00 94.19 99 LYS A N 1
ATOM 787 C CA . LYS A 1 99 ? -15.714 -7.828 16.228 1.00 94.19 99 LYS A CA 1
ATOM 788 C C . LYS A 1 99 ? -15.244 -6.669 15.355 1.00 94.19 99 LYS A C 1
ATOM 790 O O . LYS A 1 99 ? -15.535 -6.644 14.162 1.00 94.19 99 LYS A O 1
ATOM 795 N N . VAL A 1 100 ? -14.492 -5.739 15.938 1.00 95.12 100 VAL A N 1
ATOM 796 C CA . VAL A 1 100 ? -13.916 -4.589 15.231 1.00 95.12 100 VAL A CA 1
ATOM 797 C C . VAL A 1 100 ? -12.967 -5.059 14.131 1.00 95.12 100 VAL A C 1
ATOM 799 O O . VAL A 1 100 ? -13.001 -4.518 13.032 1.00 95.12 100 VAL A O 1
ATOM 802 N N . TYR A 1 101 ? -12.163 -6.094 14.388 1.00 94.81 101 TYR A N 1
ATOM 803 C CA . TYR A 1 101 ? -11.245 -6.651 13.398 1.00 94.81 101 TYR A CA 1
ATOM 804 C C . TYR A 1 101 ? -11.975 -7.147 12.147 1.00 94.81 101 TYR A C 1
ATOM 806 O O . TYR A 1 101 ? -11.566 -6.816 11.040 1.00 94.81 101 TYR A O 1
ATOM 814 N N . LYS A 1 102 ? -13.082 -7.883 12.312 1.00 94.44 102 LYS A N 1
ATOM 815 C CA . LYS A 1 102 ? -13.900 -8.355 11.182 1.00 94.44 102 LYS A CA 1
ATOM 816 C C . LYS A 1 102 ? -14.484 -7.198 10.373 1.00 94.44 102 LYS A C 1
ATOM 818 O O . LYS A 1 102 ? -14.339 -7.186 9.161 1.00 94.44 102 LYS A O 1
ATOM 823 N N . ILE A 1 103 ? -15.047 -6.194 11.044 1.00 94.75 103 ILE A N 1
ATOM 824 C CA . ILE A 1 103 ? -15.629 -5.027 10.362 1.00 94.75 103 ILE A CA 1
ATOM 825 C C . ILE A 1 103 ? -14.555 -4.254 9.587 1.00 94.75 103 ILE A C 1
ATOM 827 O O . ILE A 1 103 ? -14.781 -3.847 8.457 1.00 94.75 103 ILE A O 1
ATOM 831 N N . LEU A 1 104 ? -13.359 -4.088 10.155 1.00 93.94 104 LEU A N 1
ATOM 832 C CA . LEU A 1 104 ? -12.260 -3.417 9.458 1.00 93.94 104 LEU A CA 1
ATOM 833 C C . LEU A 1 104 ? -11.730 -4.218 8.262 1.00 93.94 104 LEU A C 1
ATOM 835 O O . LEU A 1 104 ? -11.268 -3.616 7.295 1.00 93.94 104 LEU A O 1
ATOM 839 N N . LEU A 1 105 ? -11.778 -5.553 8.311 1.00 92.94 105 LEU A N 1
ATOM 840 C CA . LEU A 1 105 ? -11.485 -6.381 7.139 1.00 92.94 105 LEU A CA 1
ATOM 841 C C . LEU A 1 105 ? -12.522 -6.150 6.035 1.00 92.94 105 LEU A C 1
ATOM 843 O O . LEU A 1 105 ? -12.134 -5.968 4.883 1.00 92.94 105 LEU A O 1
ATOM 847 N N . ASP A 1 106 ? -13.805 -6.095 6.397 1.00 94.31 106 ASP A N 1
ATOM 848 C CA . ASP A 1 106 ? -14.904 -5.838 5.459 1.00 94.31 106 ASP A CA 1
ATOM 849 C C . ASP A 1 106 ? -14.843 -4.412 4.866 1.00 94.31 106 ASP A C 1
ATOM 851 O O . ASP A 1 106 ? -15.254 -4.190 3.729 1.00 94.31 106 ASP A O 1
ATOM 855 N N . GLU A 1 107 ? -14.276 -3.449 5.603 1.00 92.19 107 GLU A N 1
ATOM 856 C CA . GLU A 1 107 ? -14.034 -2.062 5.169 1.00 92.19 107 GLU A CA 1
ATOM 857 C C . GLU A 1 107 ? -12.702 -1.857 4.404 1.00 92.19 107 GLU A C 1
ATOM 859 O O . GLU A 1 107 ? -12.270 -0.720 4.206 1.00 92.19 107 GLU A O 1
ATOM 864 N N . ASP A 1 108 ? -12.036 -2.930 3.962 1.00 90.88 108 ASP A N 1
ATOM 865 C CA . ASP A 1 108 ? -10.779 -2.891 3.192 1.00 90.88 108 ASP A CA 1
ATOM 866 C C . ASP A 1 108 ? -9.588 -2.238 3.936 1.00 90.88 108 ASP A C 1
ATOM 868 O O . ASP A 1 108 ? -8.748 -1.535 3.366 1.00 90.88 108 ASP A O 1
ATOM 872 N N . PHE A 1 109 ? -9.460 -2.477 5.246 1.00 89.94 109 PHE A N 1
ATOM 873 C CA . PHE A 1 109 ? -8.278 -2.073 6.026 1.00 89.94 109 PHE A CA 1
ATOM 874 C C . PHE A 1 109 ? -7.209 -3.172 6.160 1.00 89.94 109 PHE A C 1
ATOM 876 O O . PHE A 1 109 ? -6.305 -3.031 6.984 1.00 89.94 109 PHE A O 1
ATOM 883 N N . ILE A 1 110 ? -7.255 -4.238 5.350 1.00 87.62 110 ILE A N 1
ATOM 884 C CA . ILE A 1 110 ? -6.375 -5.426 5.451 1.00 87.62 110 ILE A CA 1
ATOM 885 C C . ILE A 1 110 ? -4.889 -5.046 5.589 1.00 87.62 110 ILE A C 1
ATOM 887 O O . ILE A 1 110 ? -4.222 -5.491 6.522 1.00 87.62 110 ILE A O 1
ATOM 891 N N . ASP A 1 111 ? -4.391 -4.152 4.730 1.00 85.25 111 ASP A N 1
ATOM 892 C CA . ASP A 1 111 ? -2.982 -3.718 4.721 1.00 85.25 111 ASP A CA 1
ATOM 893 C C . ASP A 1 111 ? -2.576 -2.848 5.924 1.00 85.25 111 ASP A C 1
ATOM 895 O O . ASP A 1 111 ? -1.392 -2.605 6.167 1.00 85.25 111 ASP A O 1
ATOM 899 N N . ALA A 1 112 ? -3.558 -2.311 6.647 1.00 87.69 112 ALA A N 1
ATOM 900 C CA . ALA A 1 112 ? -3.360 -1.407 7.772 1.00 87.69 112 ALA A CA 1
ATOM 901 C C . ALA A 1 112 ? -3.557 -2.099 9.125 1.00 87.69 112 ALA A C 1
ATOM 903 O O . ALA A 1 112 ? -3.126 -1.551 10.142 1.00 87.69 112 ALA A O 1
ATOM 904 N N . LEU A 1 113 ? -4.192 -3.274 9.149 1.00 89.00 113 LEU A N 1
ATOM 905 C CA . LEU A 1 113 ? -4.514 -4.012 10.362 1.00 89.00 113 LEU A CA 1
ATOM 906 C C . LEU A 1 113 ? -3.273 -4.638 11.012 1.00 89.00 113 LEU A C 1
ATOM 908 O O . LEU A 1 113 ? -2.320 -5.035 10.337 1.00 89.00 113 LEU A O 1
ATOM 912 N N . PRO A 1 114 ? -3.266 -4.777 12.348 1.00 81.50 114 PRO A N 1
ATOM 913 C CA . PRO A 1 114 ? -2.269 -5.603 12.995 1.00 81.50 114 PRO A CA 1
ATOM 914 C C . PRO A 1 114 ? -2.631 -7.056 12.666 1.00 81.50 114 PRO A C 1
ATOM 916 O O . PRO A 1 114 ? -3.779 -7.440 12.837 1.00 81.50 114 PRO A O 1
ATOM 919 N N . GLY A 1 115 ? -1.707 -7.868 12.153 1.00 83.50 115 GLY A N 1
ATOM 920 C CA . GLY A 1 115 ? -2.031 -9.167 11.533 1.00 83.50 115 GLY A CA 1
ATOM 921 C C . GLY A 1 115 ? -2.833 -10.181 12.375 1.00 83.50 115 GLY A C 1
ATOM 922 O O . GLY A 1 115 ? -3.181 -11.234 11.855 1.00 83.50 115 GLY A O 1
ATOM 923 N N . ARG A 1 116 ? -3.122 -9.899 13.654 1.00 88.19 116 ARG A N 1
ATOM 924 C CA . ARG A 1 116 ? -4.079 -10.645 14.480 1.00 88.19 116 ARG A CA 1
ATOM 925 C C . ARG A 1 116 ? -4.955 -9.710 15.318 1.00 88.19 116 ARG A C 1
ATOM 927 O O . ARG A 1 116 ? -4.488 -8.656 15.765 1.00 88.19 116 ARG A O 1
ATOM 934 N N . SER A 1 117 ? -6.188 -10.127 15.597 1.00 88.50 117 SER A N 1
ATOM 935 C CA . SER A 1 117 ? -7.165 -9.352 16.373 1.00 88.50 117 SER A CA 1
ATOM 936 C C . SER A 1 117 ? -6.727 -9.085 17.818 1.00 88.50 117 SER A C 1
ATOM 938 O O . SER A 1 117 ? -7.021 -8.016 18.352 1.00 88.50 117 SER A O 1
ATOM 940 N N . GLU A 1 118 ? -5.922 -9.953 18.448 1.00 88.81 118 GLU A N 1
ATOM 941 C CA . GLU A 1 118 ? -5.480 -9.728 19.836 1.00 88.81 118 GLU A CA 1
ATOM 942 C C . GLU A 1 118 ? -4.563 -8.505 19.963 1.00 88.81 118 GLU A C 1
ATOM 944 O O . GLU A 1 118 ? -4.487 -7.865 21.014 1.00 88.81 118 GLU A O 1
ATOM 949 N N . GLN A 1 119 ? -3.868 -8.139 18.884 1.00 88.94 119 GLN A N 1
ATOM 950 C CA . GLN A 1 119 ? -3.056 -6.925 18.847 1.00 88.94 119 GLN A CA 1
ATOM 951 C C . GLN A 1 119 ? -3.919 -5.660 18.762 1.00 88.94 119 GLN A C 1
ATOM 953 O O . GLN A 1 119 ? -3.491 -4.605 19.237 1.00 88.94 119 GLN A O 1
ATOM 958 N N . LEU A 1 120 ? -5.141 -5.765 18.232 1.00 91.75 120 LEU A N 1
ATOM 959 C CA . LEU A 1 120 ? -6.096 -4.662 18.146 1.00 91.75 120 LEU A CA 1
ATOM 960 C C . LEU A 1 120 ? -6.612 -4.248 19.536 1.00 91.75 120 LEU A C 1
ATOM 962 O O . LEU A 1 120 ? -6.907 -3.077 19.758 1.00 91.75 120 LEU A O 1
ATOM 966 N N . VAL A 1 121 ? -6.569 -5.153 20.525 1.00 90.94 121 VAL A N 1
ATOM 967 C CA . VAL A 1 121 ? -6.811 -4.822 21.944 1.00 90.94 121 VAL A CA 1
ATOM 968 C C . VAL A 1 121 ? -5.889 -3.699 22.423 1.00 90.94 121 VAL A C 1
ATOM 970 O O . VAL A 1 121 ? -6.320 -2.842 23.192 1.00 90.94 121 VAL A O 1
ATOM 973 N N . LYS A 1 122 ? -4.620 -3.676 21.982 1.00 89.94 122 LYS A N 1
ATOM 974 C CA . LYS A 1 122 ? -3.690 -2.600 22.358 1.00 89.94 122 LYS A CA 1
ATOM 975 C C . LYS A 1 122 ? -4.151 -1.260 21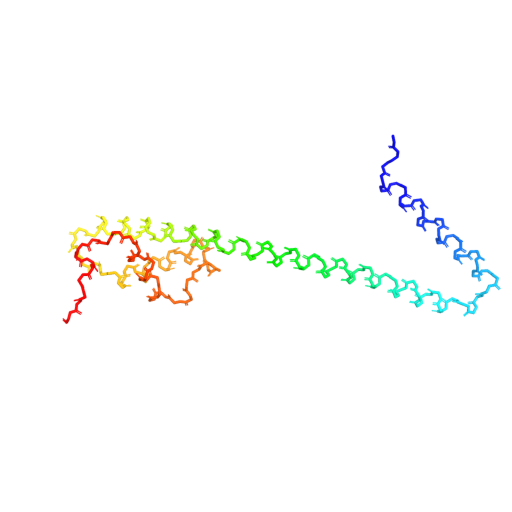.799 1.00 89.94 122 LYS A C 1
ATOM 977 O O . LYS A 1 122 ? -4.094 -0.282 22.525 1.00 89.94 122 LYS A O 1
ATOM 982 N N . TRP A 1 123 ? -4.644 -1.234 20.561 1.00 91.75 123 TRP A N 1
ATOM 983 C CA . TRP A 1 123 ? -5.135 -0.008 19.929 1.00 91.75 123 TRP A CA 1
ATOM 984 C C . TRP A 1 123 ? -6.367 0.532 20.644 1.00 91.75 123 TRP A C 1
ATOM 986 O O . TRP A 1 123 ? -6.425 1.716 20.948 1.00 91.75 123 TRP A O 1
ATOM 996 N N . LEU A 1 124 ? -7.318 -0.341 20.985 1.00 89.69 124 LEU A N 1
ATOM 997 C CA . LEU A 1 124 ? -8.515 0.069 21.721 1.00 89.69 124 LEU A CA 1
ATOM 998 C C . LEU A 1 124 ? -8.172 0.623 23.113 1.00 89.69 124 LEU A C 1
ATOM 1000 O O . LEU A 1 124 ? -8.807 1.568 23.567 1.00 89.69 124 LEU A O 1
ATOM 1004 N N . LYS A 1 125 ? -7.134 0.080 23.764 1.00 88.31 125 LYS A N 1
ATOM 1005 C CA . LYS A 1 125 ? -6.639 0.539 25.073 1.00 88.31 125 LYS A CA 1
ATOM 1006 C C . LYS A 1 125 ? -5.786 1.809 25.036 1.00 88.31 125 LYS A C 1
ATOM 1008 O O . LYS A 1 125 ? -5.465 2.323 26.102 1.00 88.31 125 LYS A O 1
ATOM 1013 N N . GLU A 1 126 ? -5.405 2.315 23.862 1.00 87.94 126 GLU A N 1
ATOM 1014 C CA . GLU A 1 126 ? -4.753 3.633 23.747 1.00 87.94 126 GLU A CA 1
ATOM 1015 C C . GLU A 1 126 ? -5.729 4.779 24.081 1.00 87.94 126 GLU A C 1
ATOM 1017 O O . GLU A 1 126 ? -5.297 5.905 24.317 1.00 87.94 126 GLU A O 1
ATOM 1022 N N . ARG A 1 127 ? -7.038 4.496 24.118 1.00 87.19 127 ARG A N 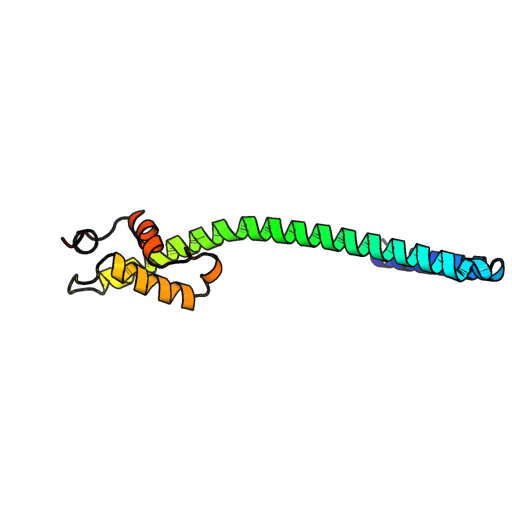1
ATOM 1023 C CA . ARG A 1 127 ? -8.108 5.438 24.458 1.00 87.19 127 ARG A CA 1
ATOM 1024 C C . ARG A 1 127 ? -8.905 4.972 25.673 1.00 87.19 127 ARG A C 1
ATOM 1026 O O . ARG A 1 127 ? -8.681 3.892 26.217 1.00 87.19 127 ARG A O 1
ATOM 1033 N N . GLU A 1 128 ? -9.845 5.809 26.097 1.00 84.31 128 GLU A N 1
ATOM 1034 C CA . GLU A 1 128 ? -10.748 5.510 27.203 1.00 84.31 128 GLU A CA 1
ATOM 1035 C C . GLU A 1 128 ? -11.661 4.325 26.849 1.00 84.31 128 GLU A C 1
ATOM 1037 O O . GLU A 1 128 ? -12.469 4.387 25.919 1.00 84.31 128 GLU A O 1
ATOM 1042 N N . VAL A 1 129 ? -11.484 3.222 27.579 1.00 86.25 129 VAL A N 1
ATOM 1043 C CA . VAL A 1 129 ? -12.284 1.997 27.467 1.00 86.25 129 VAL A CA 1
ATOM 1044 C C . VAL A 1 129 ? -13.271 1.966 28.635 1.00 86.25 129 VAL A C 1
ATOM 1046 O O . VAL A 1 129 ? -12.838 2.171 29.774 1.00 86.25 129 VAL A O 1
ATOM 1049 N N . PRO A 1 130 ? -14.561 1.655 28.408 1.00 86.25 130 PRO A N 1
ATOM 1050 C CA . PRO A 1 130 ? -15.542 1.557 29.483 1.00 86.25 130 PRO A CA 1
ATOM 1051 C C . PRO A 1 130 ? -15.089 0.621 30.612 1.00 86.25 130 PRO A C 1
ATOM 1053 O O . PRO A 1 130 ? -14.536 -0.454 30.365 1.00 86.25 130 PRO A O 1
ATOM 1056 N N . GLU A 1 131 ? -15.363 0.988 31.867 1.00 84.38 131 GLU A N 1
ATOM 1057 C CA . GLU A 1 131 ? -14.847 0.260 33.039 1.00 84.38 131 GLU A CA 1
ATOM 1058 C C . GLU A 1 131 ? -15.244 -1.230 33.035 1.00 84.38 131 GLU A C 1
ATOM 1060 O O . GLU A 1 131 ? -14.434 -2.110 33.339 1.00 84.38 131 GLU A O 1
ATOM 1065 N N . HIS A 1 132 ? -16.474 -1.529 32.604 1.00 82.12 132 HIS A N 1
ATOM 1066 C CA . HIS A 1 132 ? -16.979 -2.897 32.474 1.00 82.12 132 HIS A CA 1
ATOM 1067 C C . HIS A 1 132 ? -16.193 -3.720 31.435 1.00 82.12 132 HIS A C 1
ATOM 1069 O O . HIS A 1 132 ? -15.944 -4.906 31.653 1.00 82.12 132 HIS A O 1
ATOM 1075 N N . ALA A 1 133 ? -15.730 -3.097 30.350 1.00 83.12 133 ALA A N 1
ATOM 1076 C CA . ALA A 1 133 ? -14.959 -3.745 29.292 1.00 83.12 133 ALA A CA 1
ATOM 1077 C C . ALA A 1 133 ? -13.461 -3.879 29.635 1.00 83.12 133 ALA A C 1
ATOM 1079 O O . ALA A 1 133 ? -12.783 -4.759 29.097 1.00 83.12 133 ALA A O 1
ATOM 1080 N N . SER A 1 134 ? -12.951 -3.033 30.541 1.00 79.94 134 SER A N 1
ATOM 1081 C CA . SER A 1 134 ? -11.539 -2.986 30.955 1.00 79.94 134 SER A CA 1
ATOM 1082 C C . SER A 1 134 ? -11.155 -4.069 31.974 1.00 79.94 134 SER A C 1
ATOM 1084 O O . SER A 1 134 ? -10.017 -4.553 31.977 1.00 79.94 134 SER A O 1
ATOM 1086 N N . ARG A 1 135 ? -12.097 -4.502 32.827 1.00 70.50 135 ARG A N 1
ATOM 1087 C CA . ARG A 1 135 ? -11.831 -5.527 33.851 1.00 70.50 135 ARG A CA 1
ATOM 1088 C C . ARG A 1 135 ? -11.384 -6.840 33.198 1.00 70.50 135 ARG A C 1
ATOM 1090 O O . ARG A 1 135 ? -12.164 -7.500 32.515 1.00 70.50 135 ARG A O 1
ATOM 1097 N N . ARG A 1 136 ? -10.128 -7.239 33.448 1.00 59.38 136 ARG A N 1
ATOM 1098 C CA . ARG A 1 136 ? -9.652 -8.604 33.179 1.00 59.38 136 ARG A CA 1
ATOM 1099 C C . ARG A 1 136 ? -10.523 -9.556 33.996 1.00 59.38 136 ARG A C 1
ATOM 1101 O O . ARG A 1 136 ? -10.474 -9.504 35.222 1.00 59.38 136 ARG A O 1
ATOM 1108 N N . GLY A 1 137 ? -11.310 -10.391 33.319 1.00 56.56 137 GLY A N 1
ATOM 1109 C CA . GLY A 1 137 ? -11.881 -11.577 33.948 1.00 56.56 137 GLY A CA 1
ATOM 1110 C C . GLY A 1 137 ? -10.732 -12.376 34.554 1.00 56.56 137 GLY A C 1
ATOM 1111 O O . GLY A 1 137 ? -9.755 -12.661 33.859 1.00 56.56 137 GLY A O 1
ATOM 1112 N N . ARG A 1 138 ? -10.799 -12.593 35.865 1.00 40.78 138 ARG A N 1
ATOM 1113 C CA . ARG A 1 138 ? -9.942 -13.530 36.583 1.00 40.78 138 ARG A CA 1
ATOM 1114 C C . ARG A 1 138 ? -10.669 -14.857 36.649 1.00 40.78 138 ARG A C 1
ATOM 1116 O O . ARG A 1 138 ? -11.897 -14.798 36.883 1.00 40.78 138 ARG A O 1
#

Foldseek 3Di:
DDDPVVVVVVVVVVVVVVVVVVCVVVVVCVVVVVVVVVVVVCVVVVVVVVVVVVVVVVVVVVVLVVLLVVLLVQLQVQLVVVCVVPPVLPAALLNSLVVSVVVCVVVVSCSNDDVDSNVVSVSNVVDDDDPSNPDDDD

Secondary structure (DSSP, 8-state):
---HHHHHHHHHHHHHHHHHHHHHH-GGGHHHHHHHHHHHHHHHHHHHHHHHHHHHHHHHHHHHHHHHHHHHHHHHHHHHHHHHH-TT----HHHHHHHHHHHHHHTT-GGGS-SSHHHHHHHHTTS---HHHHS---

Sequence (138 aa):
MPNQETFFRVSLNDAFKMFDEVLKYFPESKPLLAAGVSGLIFATVHNKLAVACEIAEIERSRAIPKRKAMAKERAWTIAKEQWEADTEKKIRVSEMADKVYKILLDEDFIDALPGRSEQLVKWLKEREVPEHASRRGR

Radius of gyration: 30.13 Å; chains: 1; bounding box: 56×41×84 Å

pLDDT: mean 87.87, std 8.84, range [40.78, 96.75]

Organism: Pseudomonas syringae pv. actinidiae (NCBI:txid103796)